Protein AF-A0A0N8JUS1-F1 (afdb_monomer_lite)

Radius of gyration: 25.91 Å; chains: 1; bounding box: 77×48×60 Å

Foldseek 3Di:
DDDDDPQDPPVCLVVRLVVLVVCLCCVQVVLVVCCVVVCVVVVVVCVPDDDPVVVVLVVLVVVLSVVLSVLCCQLRVQLSVLVSVLSVQSVCVVVVDDDPCNVVSVVSNVVSVVSNVCNVVVVVVSVQSSDPVNVVVVVVVVVVVVVVVVVVVVV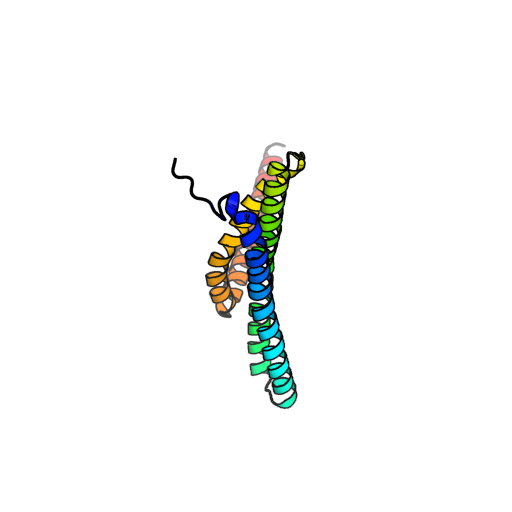VVVVVVVVVVVVVD

Structure (mmCIF, N/CA/C/O backbone):
data_AF-A0A0N8JUS1-F1
#
_entry.id   AF-A0A0N8JUS1-F1
#
loop_
_atom_site.group_PDB
_atom_site.id
_atom_site.type_symbol
_atom_site.label_atom_id
_atom_site.label_alt_id
_atom_site.label_comp_id
_atom_site.label_asym_id
_atom_site.label_entity_id
_atom_site.label_seq_id
_atom_site.pdbx_PDB_ins_code
_atom_site.Cartn_x
_atom_site.Cartn_y
_atom_site.Cartn_z
_atom_site.occupancy
_atom_site.B_iso_or_equiv
_atom_site.auth_seq_id
_atom_site.auth_comp_id
_atom_site.auth_asym_id
_atom_site.auth_atom_id
_atom_site.pdbx_PDB_model_num
ATOM 1 N N . SER A 1 1 ? 24.599 20.399 -17.934 1.00 40.94 1 SER A N 1
ATOM 2 C CA . SER A 1 1 ? 23.151 20.120 -17.954 1.00 40.94 1 SER A CA 1
ATOM 3 C C . SER A 1 1 ? 22.846 19.268 -16.737 1.00 40.94 1 SER A C 1
ATOM 5 O O . SER A 1 1 ? 23.145 18.080 -16.754 1.00 40.94 1 SER A O 1
ATOM 7 N N . GLU A 1 2 ? 22.403 19.874 -15.635 1.00 52.78 2 GLU A N 1
ATOM 8 C CA . GLU A 1 2 ? 22.214 19.158 -14.365 1.00 52.78 2 GLU A CA 1
ATOM 9 C C . GLU A 1 2 ? 20.830 18.508 -14.346 1.00 52.78 2 GLU A C 1
ATOM 11 O O . GLU A 1 2 ? 19.826 19.119 -13.996 1.00 52.78 2 GLU A O 1
ATOM 16 N N . SER A 1 3 ? 20.758 17.266 -14.821 1.00 61.28 3 SER A N 1
ATOM 17 C CA . SER A 1 3 ? 19.529 16.473 -14.762 1.00 61.28 3 SER A CA 1
ATOM 18 C C . SER A 1 3 ? 19.472 15.728 -13.427 1.00 61.28 3 SER A C 1
ATOM 20 O O . SER A 1 3 ? 20.337 14.901 -13.150 1.00 61.28 3 SER A O 1
ATOM 22 N N . CYS A 1 4 ? 18.453 15.998 -12.605 1.00 68.44 4 CYS A N 1
ATOM 23 C CA . CYS A 1 4 ? 18.196 15.243 -11.377 1.00 68.44 4 CYS A CA 1
ATOM 24 C C . CYS A 1 4 ? 17.535 13.901 -11.726 1.00 68.44 4 CYS A C 1
ATOM 26 O O . CYS A 1 4 ? 16.411 13.855 -12.233 1.00 68.44 4 CYS A O 1
ATOM 28 N N . PHE A 1 5 ? 18.248 12.800 -11.495 1.00 63.94 5 PHE A N 1
ATOM 29 C CA . PHE A 1 5 ? 17.742 11.458 -11.761 1.00 63.94 5 PHE A CA 1
ATOM 30 C C . PHE A 1 5 ? 17.042 10.887 -10.522 1.00 63.94 5 PHE A C 1
ATOM 32 O O . PHE A 1 5 ? 17.677 10.630 -9.508 1.00 63.94 5 PHE A O 1
ATOM 39 N N . ASP A 1 6 ? 15.747 10.584 -10.643 1.00 61.88 6 ASP A N 1
ATOM 40 C CA . ASP A 1 6 ? 14.908 9.977 -9.587 1.00 61.88 6 ASP A CA 1
ATOM 41 C C . ASP A 1 6 ? 15.334 8.554 -9.166 1.00 61.88 6 ASP A C 1
ATOM 43 O O . ASP A 1 6 ? 14.774 7.950 -8.253 1.00 61.88 6 ASP A O 1
ATOM 47 N N . THR A 1 7 ? 16.241 7.920 -9.908 1.00 63.00 7 THR A N 1
ATOM 48 C CA . THR A 1 7 ? 16.639 6.525 -9.676 1.00 63.00 7 THR A CA 1
ATOM 49 C C . THR A 1 7 ? 18.146 6.394 -9.822 1.00 63.00 7 THR A C 1
ATOM 51 O O . THR A 1 7 ? 18.870 6.539 -8.848 1.00 63.00 7 THR A O 1
ATOM 54 N N . THR A 1 8 ? 18.647 6.153 -11.028 1.00 59.38 8 THR A N 1
ATOM 55 C CA . THR A 1 8 ? 20.082 6.116 -11.299 1.00 59.38 8 THR A CA 1
ATOM 56 C C . THR A 1 8 ? 20.328 6.356 -12.789 1.00 59.38 8 THR A C 1
ATOM 58 O O . THR A 1 8 ? 19.400 6.238 -13.600 1.00 59.38 8 THR A O 1
ATOM 61 N N . GLY A 1 9 ? 21.557 6.734 -13.146 1.00 62.84 9 GLY A N 1
ATOM 62 C CA . GLY A 1 9 ? 21.998 6.828 -14.537 1.00 62.84 9 GLY A CA 1
ATOM 63 C C . GLY A 1 9 ? 21.956 5.461 -15.227 1.00 62.84 9 GLY A C 1
ATOM 64 O O . GLY A 1 9 ? 21.962 4.417 -14.577 1.00 62.84 9 GLY A O 1
ATOM 65 N N . ASN A 1 10 ? 21.898 5.451 -16.559 1.00 62.91 10 ASN A N 1
ATOM 66 C CA . ASN A 1 10 ? 21.701 4.212 -17.318 1.00 62.91 10 ASN A CA 1
ATOM 67 C C . ASN A 1 10 ? 22.826 3.174 -17.125 1.00 62.91 10 ASN A C 1
ATOM 69 O O . ASN A 1 10 ? 22.575 1.983 -17.278 1.00 62.91 10 ASN A O 1
ATOM 73 N N . GLU A 1 11 ? 24.026 3.604 -16.734 1.00 63.88 11 GLU A N 1
ATOM 74 C CA . GLU A 1 11 ? 25.181 2.724 -16.514 1.00 63.88 11 GLU A CA 1
ATOM 75 C C . GLU A 1 11 ? 25.058 1.844 -15.259 1.00 63.88 11 GLU A C 1
ATOM 77 O O . GLU A 1 11 ? 25.559 0.723 -15.237 1.00 63.88 11 GLU A O 1
ATOM 82 N N . SER A 1 12 ? 24.317 2.288 -14.238 1.00 62.81 12 SER A N 1
ATOM 83 C CA . SER A 1 12 ? 24.225 1.595 -12.938 1.00 62.81 12 SER A CA 1
ATOM 84 C C . SER A 1 12 ? 22.897 0.856 -12.733 1.00 62.81 12 SER A C 1
ATOM 86 O O . SER A 1 12 ? 22.634 0.291 -11.668 1.00 62.81 12 SER A O 1
ATOM 88 N N . LEU A 1 13 ? 22.043 0.843 -13.760 1.00 66.75 13 LEU A N 1
ATOM 89 C CA . LEU A 1 13 ? 20.666 0.351 -13.697 1.00 66.75 13 LEU A CA 1
ATOM 90 C C . LEU A 1 13 ? 20.582 -1.134 -13.295 1.00 66.75 13 LEU A C 1
ATOM 92 O O . LEU A 1 13 ? 19.733 -1.513 -12.487 1.00 66.75 13 LEU A O 1
ATOM 96 N N . ARG A 1 14 ? 21.484 -1.972 -13.832 1.00 62.44 14 ARG A N 1
ATOM 97 C CA . ARG A 1 14 ? 21.512 -3.428 -13.587 1.00 62.44 14 ARG A CA 1
ATOM 98 C C . ARG A 1 14 ? 21.869 -3.786 -12.142 1.00 62.44 14 ARG A C 1
ATOM 100 O O . ARG A 1 14 ? 21.295 -4.727 -11.606 1.00 62.44 14 ARG A O 1
ATOM 107 N N . ASN A 1 15 ? 22.741 -3.009 -11.501 1.00 70.81 15 ASN A N 1
ATOM 108 C CA . ASN A 1 15 ? 23.144 -3.234 -10.108 1.00 70.81 15 ASN A CA 1
ATOM 109 C C . ASN A 1 15 ? 22.113 -2.690 -9.108 1.00 70.81 15 ASN A C 1
ATOM 111 O O . ASN A 1 15 ? 21.990 -3.198 -7.997 1.00 70.81 15 ASN A O 1
ATOM 115 N N . TYR A 1 16 ? 21.330 -1.685 -9.507 1.00 68.38 16 TYR A N 1
ATOM 116 C CA . TYR A 1 16 ? 20.314 -1.066 -8.655 1.00 68.38 16 TYR A CA 1
ATOM 117 C C . TYR A 1 16 ? 18.988 -1.854 -8.609 1.00 68.38 16 TYR A C 1
ATOM 119 O O . TYR A 1 16 ? 18.249 -1.789 -7.626 1.00 68.38 16 TYR A O 1
ATOM 127 N N . LEU A 1 17 ? 18.689 -2.637 -9.651 1.00 67.25 17 LEU A N 1
ATOM 128 C CA . LEU A 1 17 ? 17.500 -3.495 -9.739 1.00 67.25 17 LEU A CA 1
ATOM 129 C C . LEU A 1 17 ? 17.349 -4.492 -8.567 1.00 67.25 17 LEU A C 1
ATOM 131 O O . LEU A 1 17 ? 16.302 -4.461 -7.914 1.00 67.25 17 LEU A O 1
ATOM 135 N N . PRO A 1 18 ? 18.351 -5.336 -8.234 1.00 68.94 18 PRO A N 1
ATOM 136 C CA . PRO A 1 18 ? 18.231 -6.287 -7.126 1.00 68.94 18 PRO A CA 1
ATOM 137 C C . PRO A 1 18 ? 18.064 -5.588 -5.771 1.00 68.94 18 PRO A C 1
ATOM 139 O O . PRO A 1 18 ? 17.284 -6.042 -4.937 1.00 68.94 18 PRO A O 1
ATOM 142 N N . TYR A 1 19 ? 18.714 -4.437 -5.578 1.00 69.88 19 TYR A N 1
ATOM 143 C CA . TYR A 1 19 ? 18.554 -3.613 -4.381 1.00 69.88 19 TYR A CA 1
ATOM 144 C C . TYR A 1 19 ? 17.134 -3.041 -4.256 1.00 69.88 19 TYR A C 1
ATOM 146 O O . TYR A 1 19 ? 16.517 -3.125 -3.196 1.00 69.88 19 TYR A O 1
ATOM 154 N N . SER A 1 20 ? 16.575 -2.516 -5.353 1.00 69.12 20 SER A N 1
ATOM 155 C CA . SER A 1 20 ? 15.202 -1.998 -5.385 1.00 69.12 20 SER A CA 1
ATOM 156 C C . SER A 1 20 ? 14.169 -3.090 -5.096 1.00 69.12 20 SER A C 1
ATOM 158 O O . SER A 1 20 ? 13.170 -2.830 -4.424 1.00 69.12 20 SER A O 1
ATOM 160 N N . ILE A 1 21 ? 14.388 -4.307 -5.595 1.00 68.81 21 ILE A N 1
ATOM 161 C CA . ILE A 1 21 ? 13.516 -5.455 -5.328 1.00 68.81 21 ILE A CA 1
ATOM 162 C C . ILE A 1 21 ? 13.629 -5.866 -3.858 1.00 68.81 21 ILE A C 1
ATOM 164 O O . ILE A 1 21 ? 12.609 -5.967 -3.177 1.00 68.81 21 ILE A O 1
ATOM 168 N N . GLY A 1 22 ? 14.855 -6.016 -3.346 1.00 71.44 22 GLY A N 1
ATOM 169 C CA . GLY A 1 22 ? 15.107 -6.363 -1.948 1.00 71.44 22 GLY A CA 1
ATOM 170 C C . GLY A 1 22 ? 14.433 -5.394 -0.978 1.00 71.44 22 GLY A C 1
ATOM 171 O O . GLY A 1 22 ? 13.713 -5.831 -0.085 1.00 71.44 22 GLY A O 1
ATOM 172 N N . TRP A 1 23 ? 14.574 -4.087 -1.216 1.00 70.50 23 TRP A N 1
ATOM 173 C CA . TRP A 1 23 ? 13.949 -3.038 -0.404 1.00 70.50 23 TRP A CA 1
ATOM 174 C C . TRP A 1 23 ? 12.412 -3.080 -0.448 1.00 70.50 23 TRP A C 1
ATOM 176 O O . TRP A 1 23 ? 11.750 -2.834 0.560 1.00 70.50 23 TRP A O 1
ATOM 186 N N . SER A 1 24 ? 11.826 -3.432 -1.599 1.00 67.56 24 SER A N 1
ATOM 187 C CA . SER A 1 24 ? 10.367 -3.581 -1.742 1.00 67.56 24 SER A CA 1
ATOM 188 C C . SER A 1 24 ? 9.834 -4.718 -0.867 1.00 67.56 24 SER A C 1
ATOM 190 O O . SER A 1 24 ? 8.813 -4.572 -0.195 1.00 67.56 24 SER A O 1
ATOM 192 N N . PHE A 1 25 ? 10.540 -5.851 -0.860 1.00 67.94 25 PHE A N 1
ATOM 193 C CA . PHE A 1 25 ? 10.153 -7.028 -0.088 1.00 67.94 25 PHE A CA 1
ATOM 194 C C . PHE A 1 25 ? 10.366 -6.834 1.411 1.00 67.94 25 PHE A C 1
ATOM 196 O O . PHE A 1 25 ? 9.485 -7.181 2.196 1.00 67.94 25 PHE A O 1
ATOM 203 N N . THR A 1 26 ? 11.487 -6.244 1.830 1.00 67.19 26 THR A N 1
ATOM 204 C CA . THR A 1 26 ? 11.747 -5.979 3.253 1.00 67.19 26 THR A CA 1
ATOM 205 C C . THR A 1 26 ? 10.832 -4.891 3.810 1.00 67.19 26 THR A C 1
ATOM 207 O O . THR A 1 26 ? 10.317 -5.048 4.916 1.00 67.19 26 THR A O 1
ATOM 210 N N . GLY A 1 27 ? 10.546 -3.844 3.030 1.00 67.25 27 GLY A N 1
ATOM 211 C CA . GLY A 1 27 ? 9.659 -2.749 3.430 1.00 67.25 27 GLY A CA 1
ATOM 212 C C . GLY A 1 27 ? 8.199 -3.160 3.643 1.00 67.25 27 GLY A C 1
ATOM 213 O O . GLY A 1 27 ? 7.496 -2.507 4.408 1.00 67.25 27 GLY A O 1
ATOM 214 N N . PHE A 1 28 ? 7.742 -4.246 3.013 1.00 69.75 28 PHE A N 1
ATOM 215 C CA . PHE A 1 28 ? 6.371 -4.747 3.159 1.00 69.75 28 PHE A CA 1
ATOM 216 C C . PHE A 1 28 ? 6.272 -6.010 4.020 1.00 69.75 28 PHE A C 1
ATOM 218 O O . PHE A 1 28 ? 5.381 -6.125 4.861 1.00 69.75 28 PHE A O 1
ATOM 225 N N . GLY A 1 29 ? 7.205 -6.946 3.843 1.00 73.19 29 GLY A N 1
ATOM 226 C CA . GLY A 1 29 ? 7.196 -8.233 4.529 1.00 73.19 29 GLY A CA 1
ATOM 227 C C . GLY A 1 29 ? 7.447 -8.111 6.029 1.00 73.19 29 GLY A C 1
ATOM 228 O O . GLY A 1 29 ? 6.731 -8.725 6.817 1.00 73.19 29 GLY A O 1
ATOM 229 N N . ILE A 1 30 ? 8.411 -7.282 6.445 1.00 74.12 30 ILE A N 1
ATOM 230 C CA . ILE A 1 30 ? 8.774 -7.145 7.864 1.00 74.12 30 ILE A CA 1
ATOM 231 C C . ILE A 1 30 ? 7.610 -6.556 8.685 1.00 74.12 30 ILE A C 1
ATOM 233 O O . ILE A 1 30 ? 7.229 -7.179 9.680 1.00 74.12 30 ILE A O 1
ATOM 237 N N . PRO A 1 31 ? 6.971 -5.435 8.282 1.00 73.75 31 PRO A N 1
ATOM 238 C CA . PRO A 1 31 ? 5.807 -4.916 9.000 1.00 73.75 31 PRO A CA 1
ATOM 239 C C . PRO A 1 31 ? 4.648 -5.918 9.085 1.00 73.75 31 PRO A C 1
ATOM 241 O O . PRO A 1 31 ? 4.022 -6.039 10.135 1.00 73.75 31 PRO A 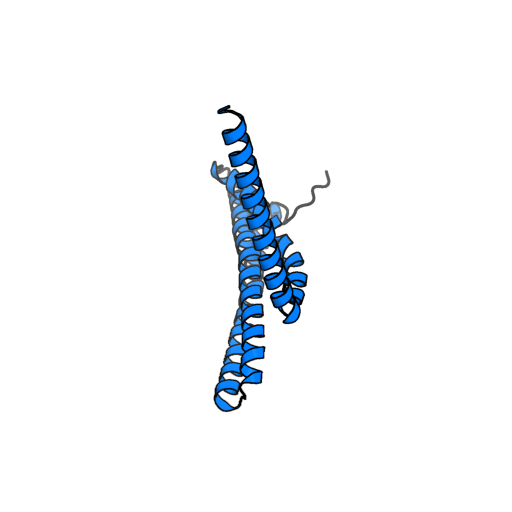O 1
ATOM 244 N N . LEU A 1 32 ? 4.384 -6.676 8.015 1.00 73.50 32 LEU A N 1
ATOM 245 C CA . LEU A 1 32 ? 3.330 -7.696 7.990 1.00 73.50 32 LEU A CA 1
ATOM 246 C C . LEU A 1 32 ? 3.589 -8.833 8.979 1.00 73.50 32 LEU A C 1
ATOM 248 O O . LEU A 1 32 ? 2.692 -9.202 9.738 1.00 73.50 32 LEU A O 1
ATOM 252 N N . LEU A 1 33 ? 4.810 -9.368 8.997 1.00 80.12 33 LEU A N 1
ATOM 253 C CA . LEU A 1 33 ? 5.186 -10.456 9.899 1.00 80.12 33 LEU A CA 1
ATOM 254 C C . LEU A 1 33 ? 5.121 -10.021 11.364 1.00 80.12 33 LEU A C 1
ATOM 256 O O . LEU A 1 33 ? 4.576 -10.752 12.191 1.00 80.12 33 LEU A O 1
ATOM 260 N N . ILE A 1 34 ? 5.597 -8.811 11.677 1.00 82.00 34 ILE A N 1
ATOM 261 C CA . ILE A 1 34 ? 5.494 -8.232 13.023 1.00 82.00 34 ILE A CA 1
ATOM 262 C C . ILE A 1 34 ? 4.025 -8.123 13.442 1.00 82.00 34 ILE A C 1
ATOM 264 O O . ILE A 1 34 ? 3.676 -8.502 14.559 1.00 82.00 34 ILE A O 1
ATOM 268 N N . ILE A 1 35 ? 3.147 -7.653 12.548 1.00 78.81 35 ILE A N 1
ATOM 269 C CA . ILE A 1 35 ? 1.711 -7.532 12.829 1.00 78.81 35 ILE A CA 1
ATOM 270 C C . ILE A 1 35 ? 1.100 -8.901 13.110 1.00 78.81 35 ILE A C 1
ATOM 272 O O . ILE A 1 35 ? 0.433 -9.049 14.130 1.00 78.81 35 ILE A O 1
ATOM 276 N N . ILE A 1 36 ? 1.338 -9.899 12.254 1.00 81.50 36 ILE A N 1
ATOM 277 C CA . ILE A 1 36 ? 0.796 -11.254 12.424 1.00 81.50 36 ILE A CA 1
ATOM 278 C C . ILE A 1 36 ? 1.271 -11.861 13.746 1.00 81.50 36 ILE A C 1
ATOM 280 O O . ILE A 1 36 ? 0.455 -12.383 14.505 1.00 81.50 36 ILE A O 1
ATOM 284 N N . PHE A 1 37 ? 2.566 -11.754 14.053 1.00 83.94 37 PHE A N 1
ATOM 285 C CA . PHE A 1 37 ? 3.150 -12.339 15.256 1.00 83.94 37 PHE A CA 1
ATOM 286 C C . PHE A 1 37 ? 2.640 -11.663 16.533 1.00 83.94 37 PHE A C 1
ATOM 288 O O . PHE A 1 37 ? 2.102 -12.332 17.420 1.00 83.94 37 PHE A O 1
ATOM 295 N N . CYS A 1 38 ? 2.721 -10.330 16.604 1.00 80.62 38 CYS A N 1
ATOM 296 C CA . CYS A 1 38 ? 2.183 -9.572 17.731 1.00 80.62 38 CYS A CA 1
ATOM 297 C C . CYS A 1 38 ? 0.685 -9.837 17.910 1.00 80.62 38 CYS A C 1
ATOM 299 O O . CYS A 1 38 ? 0.221 -10.014 19.035 1.00 80.62 38 CYS A O 1
ATOM 301 N N . TYR A 1 39 ? -0.094 -9.923 16.829 1.00 74.88 39 TYR A N 1
ATOM 302 C CA . TYR A 1 39 ? -1.524 -10.187 16.953 1.00 74.88 39 TYR A CA 1
ATOM 303 C C . TYR A 1 39 ? -1.868 -11.615 17.334 1.00 74.88 39 TYR A C 1
ATOM 305 O O . TYR A 1 39 ? -2.781 -11.785 18.143 1.00 74.88 39 TYR A O 1
ATOM 313 N N . GLY A 1 40 ? -1.151 -12.608 16.808 1.00 80.88 40 GLY A N 1
ATOM 314 C CA . GLY A 1 40 ? -1.299 -14.005 17.204 1.00 80.88 40 GLY A CA 1
ATOM 315 C C . GLY A 1 40 ? -1.063 -14.161 18.702 1.00 80.88 40 GLY A C 1
ATOM 316 O O . GLY A 1 40 ? -1.926 -14.669 19.418 1.00 80.88 40 GLY A O 1
ATO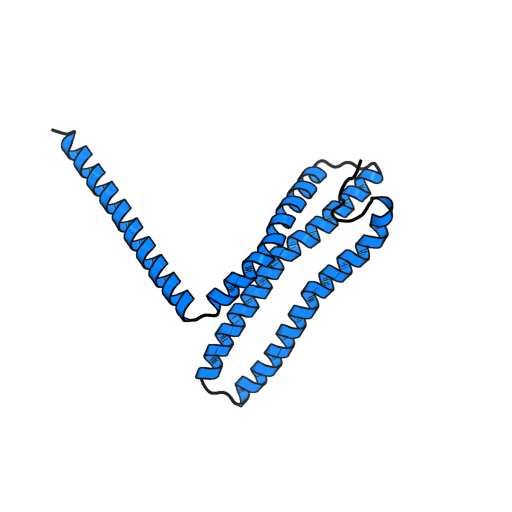M 317 N N . HIS A 1 41 ? 0.032 -13.585 19.202 1.00 81.12 41 HIS A N 1
ATOM 318 C CA . HIS A 1 41 ? 0.354 -13.604 20.624 1.00 81.12 41 HIS A CA 1
ATOM 319 C C . HIS A 1 41 ? -0.745 -12.949 21.473 1.00 81.12 41 HIS A C 1
ATOM 321 O O . HIS A 1 41 ? -1.268 -13.545 22.416 1.00 81.12 41 HIS A O 1
ATOM 327 N N . VAL A 1 42 ? -1.186 -11.740 21.113 1.00 75.62 42 VAL A N 1
ATOM 328 C CA . VAL A 1 42 ? -2.208 -11.060 21.918 1.00 75.62 42 VAL A CA 1
ATOM 329 C C . VAL A 1 42 ? -3.594 -11.704 21.727 1.00 75.62 42 VAL A C 1
ATOM 331 O O . VAL A 1 42 ? -4.465 -11.506 22.569 1.00 75.62 42 VAL A O 1
ATOM 334 N N . ALA A 1 43 ? -3.879 -12.419 20.633 1.00 74.50 43 ALA A N 1
ATOM 335 C CA . ALA A 1 43 ? -5.128 -13.173 20.465 1.00 74.50 43 ALA A CA 1
ATOM 336 C C . ALA A 1 43 ? -5.193 -14.350 21.448 1.00 74.50 43 ALA A C 1
ATOM 338 O O . ALA A 1 43 ? -6.208 -14.514 22.123 1.00 74.50 43 ALA A O 1
ATOM 339 N N . VAL A 1 44 ? -4.084 -15.078 21.603 1.00 81.44 44 VAL A N 1
ATOM 340 C CA . VAL A 1 44 ? -3.932 -16.166 22.582 1.00 81.44 44 VAL A CA 1
ATOM 341 C C . VAL A 1 44 ? -4.089 -15.650 24.017 1.00 81.44 44 VAL A C 1
ATOM 343 O O . VAL A 1 44 ? -4.849 -16.214 24.806 1.00 81.44 44 VAL A O 1
ATOM 346 N N . VAL A 1 45 ? -3.454 -14.523 24.352 1.00 78.25 45 VAL A N 1
ATOM 347 C CA . VAL A 1 45 ? -3.578 -13.897 25.685 1.00 78.25 45 VAL A CA 1
ATOM 348 C C . VAL A 1 45 ? -5.009 -13.411 25.962 1.00 78.25 45 VAL A C 1
ATOM 350 O O . VAL A 1 45 ? -5.516 -13.529 27.077 1.00 78.25 45 VAL A O 1
ATOM 353 N N . LEU A 1 46 ? -5.699 -12.881 24.948 1.00 71.88 46 LEU A N 1
ATOM 354 C CA . LEU A 1 46 ? -7.067 -12.380 25.103 1.00 71.88 46 LEU A CA 1
ATOM 355 C C . LEU A 1 46 ? -8.083 -13.519 25.260 1.00 71.88 46 LEU A C 1
ATOM 357 O O . LEU A 1 46 ? -9.000 -13.396 26.068 1.00 71.88 46 LEU A O 1
ATOM 361 N N . ALA A 1 47 ? -7.902 -14.615 24.515 1.00 72.94 47 ALA A N 1
ATOM 362 C CA . ALA A 1 47 ? -8.728 -15.817 24.614 1.00 72.94 47 ALA A CA 1
ATOM 363 C C . ALA A 1 47 ? -8.637 -16.473 25.998 1.00 72.94 47 ALA A C 1
ATOM 365 O O . ALA A 1 47 ? -9.581 -17.124 26.432 1.00 72.94 47 ALA A O 1
ATOM 366 N N . THR A 1 48 ? -7.521 -16.271 26.697 1.00 75.62 48 THR A N 1
ATOM 367 C CA . THR A 1 48 ? -7.272 -16.890 27.999 1.00 75.62 48 THR A CA 1
ATOM 368 C C . THR A 1 48 ? -7.591 -15.982 29.188 1.00 75.62 48 THR A C 1
ATOM 370 O O . THR A 1 48 ? -7.891 -16.518 30.251 1.00 75.62 48 THR A O 1
ATOM 373 N N . ARG A 1 49 ? -7.522 -14.637 29.076 1.00 69.81 49 ARG A N 1
ATOM 374 C CA . ARG A 1 49 ? -7.496 -13.768 30.282 1.00 69.81 49 ARG A CA 1
ATOM 375 C C . ARG A 1 49 ? -8.272 -12.437 30.272 1.00 69.81 49 ARG A C 1
ATOM 377 O O . ARG A 1 49 ? -8.207 -11.729 31.275 1.00 69.81 49 ARG A O 1
ATOM 384 N N . ALA A 1 50 ? -8.980 -12.027 29.214 1.00 67.31 50 ALA A N 1
ATOM 385 C CA . ALA A 1 50 ? -9.380 -10.610 29.090 1.00 67.31 50 ALA A CA 1
ATOM 386 C C . ALA A 1 50 ? -10.876 -10.257 29.246 1.00 67.31 50 ALA A C 1
ATOM 388 O O . ALA A 1 50 ? -11.763 -10.937 28.737 1.00 67.31 50 ALA A O 1
ATOM 389 N N . LYS A 1 51 ? -11.133 -9.095 29.875 1.00 68.88 51 LYS A N 1
ATOM 390 C CA . LYS A 1 51 ? -12.455 -8.449 30.041 1.00 68.88 51 LYS A CA 1
ATOM 391 C C . LYS A 1 51 ? -12.948 -7.759 28.754 1.00 68.88 51 LYS A C 1
ATOM 393 O O . LYS A 1 51 ? -12.155 -7.340 27.909 1.00 68.88 51 LYS A O 1
ATOM 398 N N . ALA A 1 52 ? -14.266 -7.564 28.639 1.00 68.81 52 ALA A N 1
ATOM 399 C CA . ALA A 1 52 ? -14.939 -7.032 27.444 1.00 68.81 52 ALA A CA 1
ATOM 400 C C . ALA A 1 52 ? -14.437 -5.649 26.963 1.00 68.81 52 ALA A C 1
ATOM 402 O O . ALA A 1 52 ? -14.349 -5.418 25.757 1.00 68.81 52 ALA A O 1
ATOM 403 N N . SER A 1 53 ? -14.041 -4.747 27.867 1.00 69.06 53 SER A N 1
ATOM 404 C CA . SER A 1 53 ? -13.524 -3.411 27.515 1.00 69.06 53 SER A CA 1
ATOM 405 C C . SER A 1 53 ? -12.167 -3.456 26.795 1.00 69.06 53 SER A C 1
ATOM 407 O O . SER A 1 53 ? -11.957 -2.731 25.822 1.00 69.06 53 SER A O 1
ATOM 409 N N . ALA A 1 54 ? -11.275 -4.370 27.195 1.00 71.31 54 ALA A N 1
ATOM 410 C CA . ALA A 1 54 ? -9.991 -4.598 26.527 1.00 71.31 54 ALA A CA 1
ATOM 411 C C . ALA A 1 54 ? -10.172 -5.176 25.111 1.00 71.31 54 ALA A C 1
ATOM 413 O O . ALA A 1 54 ? -9.375 -4.901 24.213 1.00 71.31 54 ALA A O 1
ATOM 414 N N . ARG A 1 55 ? -11.252 -5.937 24.881 1.00 71.00 55 ARG A N 1
ATOM 415 C CA . ARG A 1 55 ? -11.600 -6.483 23.560 1.00 71.00 55 ARG A CA 1
ATOM 416 C C . ARG A 1 55 ? -11.975 -5.379 22.567 1.00 71.00 55 ARG A C 1
ATOM 418 O O . ARG A 1 55 ? -11.533 -5.433 21.420 1.00 71.00 55 ARG A O 1
ATOM 425 N N . LEU A 1 56 ? -12.740 -4.375 23.005 1.00 73.50 56 LEU A N 1
ATOM 426 C CA . LEU A 1 56 ? -13.224 -3.289 22.145 1.00 73.50 56 LEU A CA 1
ATOM 427 C C . LEU A 1 56 ? -12.095 -2.345 21.700 1.00 73.50 56 LEU A C 1
ATOM 429 O O . LEU A 1 56 ? -11.951 -2.091 20.504 1.00 73.50 56 LEU A O 1
ATOM 433 N N . LEU A 1 57 ? -11.254 -1.884 22.634 1.00 71.50 57 LEU A N 1
ATOM 434 C CA . LEU A 1 57 ? -10.095 -1.037 22.318 1.00 71.50 57 LEU A CA 1
ATOM 435 C C . LEU A 1 57 ? -9.143 -1.736 21.333 1.00 71.50 57 LEU A C 1
ATOM 437 O O . LEU A 1 57 ? -8.659 -1.135 20.376 1.00 71.50 57 LEU A O 1
ATOM 441 N N . LYS A 1 58 ? -8.942 -3.046 21.501 1.00 69.88 58 LYS A N 1
ATOM 442 C CA . LYS A 1 58 ? -8.071 -3.835 20.629 1.00 69.88 58 LYS A CA 1
ATOM 443 C C . LYS A 1 58 ? -8.655 -4.048 19.228 1.00 69.88 58 LYS A C 1
ATOM 445 O O . LYS A 1 58 ? -7.902 -4.013 18.260 1.00 69.88 58 LYS A O 1
ATOM 450 N N . GLN A 1 59 ? -9.976 -4.214 19.085 1.00 71.88 59 GLN A N 1
ATOM 451 C CA . GLN A 1 59 ? -10.620 -4.236 17.762 1.00 71.88 59 GLN A CA 1
ATOM 452 C C . GLN A 1 59 ? -10.473 -2.902 17.017 1.00 71.88 59 GLN A C 1
ATOM 454 O O . GLN A 1 59 ? -10.340 -2.896 15.793 1.00 71.88 59 GLN A O 1
ATOM 459 N N . ARG A 1 60 ? -10.437 -1.775 17.738 1.00 72.69 60 ARG A N 1
ATOM 460 C CA . ARG A 1 60 ? -10.148 -0.464 17.141 1.00 72.69 60 ARG A CA 1
ATOM 461 C C . ARG A 1 60 ? -8.703 -0.374 16.661 1.00 72.69 60 ARG A C 1
ATOM 463 O O . ARG A 1 60 ? -8.490 -0.065 15.492 1.00 72.69 60 ARG A O 1
ATOM 470 N N . CYS A 1 61 ? -7.733 -0.738 17.500 1.00 73.38 61 CYS A N 1
ATOM 471 C CA . CYS A 1 61 ? -6.326 -0.800 17.092 1.00 73.38 61 CYS A CA 1
ATOM 472 C C . CYS A 1 61 ? -6.119 -1.743 15.894 1.00 73.38 61 CYS A C 1
ATOM 474 O O . CYS A 1 61 ? -5.405 -1.389 14.962 1.00 73.38 61 CYS A O 1
ATOM 476 N N . LEU A 1 62 ? -6.796 -2.898 15.863 1.00 71.62 62 LEU A N 1
ATOM 477 C CA . LEU A 1 62 ? -6.804 -3.823 14.721 1.00 71.62 62 LEU A CA 1
ATOM 478 C C . LEU A 1 62 ? -7.271 -3.144 13.447 1.00 71.62 62 LEU A C 1
ATOM 480 O O . LEU A 1 62 ? -6.603 -3.209 12.421 1.00 71.62 62 LEU A O 1
ATOM 484 N N . LYS A 1 63 ? -8.429 -2.489 13.521 1.00 73.50 63 LYS A N 1
ATOM 485 C CA . LYS A 1 63 ? -9.026 -1.820 12.375 1.00 73.50 63 LYS A CA 1
ATOM 486 C C . LYS A 1 63 ? -8.099 -0.735 11.827 1.00 73.50 63 LYS A C 1
ATOM 488 O O . LYS A 1 63 ? -7.945 -0.648 10.616 1.00 73.50 63 LYS A O 1
ATOM 493 N N . LEU A 1 64 ? -7.444 0.035 12.696 1.00 74.62 64 LEU A N 1
ATOM 494 C CA . LEU A 1 64 ? -6.472 1.056 12.290 1.00 74.62 64 LEU A CA 1
ATOM 495 C C . LEU A 1 64 ? -5.220 0.449 11.654 1.00 74.62 64 LEU A C 1
ATOM 497 O O . LEU A 1 64 ? -4.790 0.926 10.610 1.00 74.62 64 LEU A O 1
ATOM 501 N N . VAL A 1 65 ? -4.667 -0.617 12.234 1.00 76.25 65 VAL A N 1
ATOM 502 C CA . VAL A 1 65 ? -3.488 -1.305 11.686 1.00 76.25 65 VAL A CA 1
ATOM 503 C C . VAL A 1 65 ? -3.802 -1.934 10.328 1.00 76.25 65 VAL A C 1
ATOM 505 O O . VAL A 1 65 ? -3.019 -1.781 9.399 1.00 76.25 65 VAL A O 1
ATOM 508 N N . ILE A 1 66 ? -4.963 -2.575 10.166 1.00 74.19 66 ILE A N 1
ATOM 509 C CA . ILE A 1 66 ? -5.404 -3.123 8.873 1.00 74.19 66 ILE A CA 1
ATOM 510 C C . ILE A 1 66 ? -5.549 -2.001 7.842 1.00 74.19 66 ILE A C 1
ATOM 512 O O . ILE A 1 66 ? -5.054 -2.133 6.726 1.00 74.19 66 ILE A O 1
ATOM 516 N N . ILE A 1 67 ? -6.180 -0.882 8.212 1.00 76.81 67 ILE A N 1
ATOM 517 C CA . ILE A 1 67 ? -6.295 0.290 7.335 1.00 76.81 67 ILE A CA 1
ATOM 518 C C . ILE A 1 67 ? -4.905 0.812 6.948 1.00 76.81 67 ILE A C 1
ATOM 520 O O . ILE A 1 67 ? -4.675 1.079 5.774 1.00 76.81 67 ILE A O 1
ATOM 524 N N . LEU A 1 68 ? -3.967 0.904 7.893 1.00 76.25 68 LEU A N 1
ATOM 525 C CA . LEU A 1 68 ? -2.594 1.337 7.633 1.00 76.25 68 LEU A CA 1
ATOM 526 C C . LEU A 1 68 ? -1.875 0.390 6.666 1.00 76.25 68 LEU A C 1
ATOM 528 O O . LEU A 1 68 ? -1.281 0.860 5.701 1.00 76.25 68 LEU A O 1
ATOM 532 N N . VAL A 1 69 ? -1.959 -0.925 6.877 1.00 78.12 69 VAL A N 1
ATOM 533 C CA . VAL A 1 69 ? -1.346 -1.918 5.981 1.00 78.12 69 VAL A CA 1
ATOM 534 C C . VAL A 1 69 ? -1.951 -1.836 4.585 1.00 78.12 69 VAL A C 1
ATOM 536 O O . VAL A 1 69 ? -1.210 -1.841 3.606 1.00 78.12 69 VAL A O 1
ATOM 539 N N . LEU A 1 70 ? -3.277 -1.724 4.469 1.00 77.44 70 LEU A N 1
ATOM 540 C CA . LEU A 1 70 ? -3.955 -1.601 3.177 1.00 77.44 70 LEU A CA 1
ATOM 541 C C . LEU A 1 70 ? -3.557 -0.313 2.453 1.00 77.44 70 LEU A C 1
ATOM 543 O O . LEU A 1 70 ? -3.233 -0.355 1.272 1.00 77.44 70 LEU A O 1
ATOM 547 N N . LEU A 1 71 ? -3.528 0.820 3.154 1.00 76.62 71 LEU A N 1
ATOM 548 C CA . LEU A 1 71 ? -3.122 2.102 2.579 1.00 76.62 71 LEU A CA 1
ATOM 549 C C . LEU A 1 71 ? -1.648 2.098 2.176 1.00 76.62 71 LEU A C 1
ATOM 551 O O . LEU A 1 71 ? -1.312 2.526 1.075 1.00 76.62 71 LEU A O 1
ATOM 555 N N . PHE A 1 72 ? -0.773 1.555 3.023 1.00 74.81 72 PHE A N 1
ATOM 556 C CA . PHE A 1 72 ? 0.634 1.370 2.695 1.00 74.81 72 PHE A CA 1
ATOM 557 C C . PHE A 1 72 ? 0.785 0.487 1.453 1.00 74.81 72 PHE A C 1
ATOM 559 O O . PHE A 1 72 ? 1.474 0.877 0.521 1.00 74.81 72 PHE A O 1
ATOM 566 N N . SER A 1 73 ? 0.060 -0.633 1.381 1.00 78.50 73 SER A N 1
ATOM 567 C CA . SER A 1 73 ? 0.038 -1.531 0.217 1.00 78.50 73 SER A CA 1
ATOM 568 C C . SER A 1 73 ? -0.392 -0.805 -1.056 1.00 78.50 73 SER A C 1
ATOM 570 O O . SER A 1 73 ? 0.309 -0.849 -2.061 1.00 78.50 73 SER A O 1
ATOM 572 N N . VAL A 1 74 ? -1.530 -0.108 -1.018 1.00 77.38 74 VAL A N 1
ATOM 573 C CA . VAL A 1 74 ? -2.095 0.588 -2.182 1.00 77.38 74 VAL A CA 1
ATOM 574 C C . VAL A 1 74 ? -1.198 1.738 -2.638 1.00 77.38 74 VAL A C 1
ATOM 576 O O . VAL A 1 74 ? -1.100 1.977 -3.833 1.00 77.38 74 VAL A O 1
ATOM 579 N N . CYS A 1 75 ? -0.499 2.422 -1.733 1.00 76.19 75 CYS A N 1
ATOM 580 C CA . CYS A 1 75 ? 0.431 3.491 -2.101 1.00 76.19 75 CYS A CA 1
ATOM 581 C C . CYS A 1 75 ? 1.793 2.959 -2.580 1.00 76.19 75 CYS A C 1
ATOM 583 O O . CYS A 1 75 ? 2.359 3.490 -3.533 1.00 76.19 75 CYS A O 1
ATOM 585 N N . PHE A 1 76 ? 2.335 1.918 -1.941 1.00 74.31 76 PHE A N 1
ATOM 586 C CA . PHE A 1 76 ? 3.704 1.454 -2.185 1.00 74.31 76 PHE A CA 1
ATOM 587 C C . PHE A 1 76 ? 3.806 0.376 -3.261 1.00 74.31 76 PHE A C 1
ATOM 589 O O . PHE A 1 76 ? 4.773 0.400 -4.025 1.00 74.31 76 PHE A O 1
ATOM 596 N N . ILE A 1 77 ? 2.857 -0.562 -3.348 1.00 77.31 77 ILE A N 1
ATOM 597 C CA . ILE A 1 77 ? 2.930 -1.679 -4.306 1.00 77.31 77 ILE A CA 1
ATOM 598 C C . ILE A 1 77 ? 2.887 -1.168 -5.751 1.00 77.31 77 ILE A C 1
ATOM 600 O O . ILE A 1 77 ? 3.786 -1.526 -6.515 1.00 77.31 77 ILE A O 1
ATOM 604 N N . PRO A 1 78 ? 1.936 -0.296 -6.153 1.00 76.69 78 PRO A N 1
ATOM 605 C CA . PRO A 1 78 ? 1.897 0.205 -7.523 1.00 76.69 78 PRO A CA 1
ATOM 606 C C . PRO A 1 78 ? 3.169 0.966 -7.876 1.00 76.69 78 PRO A C 1
ATOM 608 O O . PRO A 1 78 ? 3.710 0.773 -8.959 1.00 76.69 78 PRO A O 1
ATOM 611 N N . TYR A 1 79 ? 3.688 1.769 -6.942 1.00 79.25 79 TYR A N 1
ATOM 612 C CA . TYR A 1 79 ? 4.930 2.508 -7.133 1.00 79.25 79 TYR A CA 1
ATOM 613 C C . TYR A 1 79 ? 6.119 1.580 -7.391 1.00 79.25 79 TYR A C 1
ATOM 615 O O . TYR A 1 79 ? 6.812 1.740 -8.394 1.00 79.25 79 TYR A O 1
ATOM 623 N N . HIS A 1 80 ? 6.327 0.562 -6.553 1.00 77.94 80 HIS A N 1
ATOM 624 C CA . HIS A 1 80 ? 7.452 -0.358 -6.724 1.00 77.94 80 HIS A CA 1
ATOM 625 C C . HIS A 1 80 ? 7.320 -1.215 -7.988 1.00 77.94 80 HIS A C 1
ATOM 627 O O . HIS A 1 80 ? 8.305 -1.389 -8.709 1.00 77.94 80 HIS A O 1
ATOM 633 N N . VAL A 1 81 ? 6.121 -1.708 -8.314 1.00 80.50 81 VAL A N 1
ATOM 634 C CA . VAL A 1 81 ? 5.884 -2.484 -9.544 1.00 80.50 81 VAL A CA 1
ATOM 635 C C . VAL A 1 81 ? 6.145 -1.627 -10.783 1.00 80.50 81 VAL A C 1
ATOM 637 O O . VAL A 1 81 ? 6.899 -2.031 -11.669 1.00 80.50 81 VAL A O 1
ATOM 640 N N . LEU A 1 82 ? 5.579 -0.420 -10.835 1.00 81.12 82 LEU A N 1
ATOM 641 C CA . LEU A 1 82 ? 5.696 0.465 -11.994 1.00 81.12 82 LEU A CA 1
ATOM 642 C C . LEU A 1 82 ? 7.098 1.059 -12.133 1.00 81.12 82 LEU A C 1
ATOM 644 O O . LEU A 1 82 ? 7.564 1.239 -13.257 1.00 81.12 82 LEU A O 1
ATOM 648 N N . ARG A 1 83 ? 7.812 1.283 -11.024 1.00 79.00 83 ARG A N 1
ATOM 649 C CA . ARG A 1 83 ? 9.233 1.656 -11.028 1.00 79.00 83 ARG A CA 1
ATOM 650 C C . ARG A 1 83 ? 10.082 0.572 -11.683 1.00 79.00 83 ARG A C 1
ATOM 652 O O . ARG A 1 83 ? 10.844 0.885 -12.593 1.00 79.00 83 ARG A O 1
ATOM 659 N N . ASN A 1 84 ? 9.924 -0.690 -11.273 1.00 77.06 84 ASN A N 1
ATOM 660 C CA . ASN A 1 84 ? 10.650 -1.817 -11.871 1.00 77.06 84 ASN A CA 1
ATOM 661 C C . ASN A 1 84 ? 10.288 -2.003 -13.350 1.00 77.06 84 ASN A C 1
ATOM 663 O O . ASN A 1 84 ? 11.175 -2.205 -14.179 1.00 77.06 84 ASN A O 1
ATOM 667 N N . LEU A 1 85 ? 9.006 -1.866 -13.702 1.00 80.62 85 LEU A N 1
ATOM 668 C CA . LEU A 1 85 ? 8.551 -1.974 -15.086 1.00 80.62 85 LEU A CA 1
ATOM 669 C C . LEU A 1 85 ? 9.134 -0.853 -15.959 1.00 80.62 85 LEU A C 1
ATOM 671 O O . LEU A 1 85 ? 9.637 -1.124 -17.044 1.00 80.62 85 LEU A O 1
ATOM 675 N N . ASN A 1 86 ? 9.150 0.389 -15.469 1.00 82.62 86 ASN A N 1
ATOM 676 C CA . ASN A 1 86 ? 9.777 1.522 -16.150 1.00 82.62 86 ASN A CA 1
ATOM 677 C C . ASN A 1 86 ? 11.305 1.361 -16.282 1.00 82.62 86 ASN A C 1
ATOM 679 O O . ASN A 1 86 ? 11.906 1.797 -17.264 1.00 82.62 86 ASN A O 1
ATOM 683 N N . LEU A 1 87 ? 11.948 0.706 -15.314 1.00 77.12 87 LEU A N 1
ATOM 684 C CA . LEU A 1 87 ? 13.366 0.365 -15.389 1.00 77.12 87 LEU A CA 1
ATOM 685 C C . LEU A 1 87 ? 13.622 -0.703 -16.469 1.00 77.12 87 LEU A C 1
ATOM 687 O O . LEU A 1 87 ? 14.532 -0.554 -17.281 1.00 77.12 87 LEU A O 1
ATOM 691 N N . ALA A 1 88 ? 12.764 -1.723 -16.555 1.00 80.31 88 ALA A N 1
ATOM 692 C CA . ALA A 1 88 ? 12.827 -2.754 -17.590 1.00 80.31 88 ALA A CA 1
ATOM 693 C C . ALA A 1 88 ? 12.569 -2.198 -19.003 1.00 80.31 88 ALA A C 1
ATOM 695 O O . ALA A 1 88 ? 13.278 -2.560 -19.943 1.00 80.31 88 ALA A O 1
ATOM 696 N N . THR A 1 89 ? 11.609 -1.279 -19.174 1.00 83.19 89 THR A N 1
ATOM 697 C CA . THR A 1 89 ? 11.376 -0.626 -20.477 1.00 83.19 89 THR A CA 1
ATOM 698 C C . THR A 1 89 ? 12.560 0.239 -20.900 1.00 83.19 89 THR A C 1
ATOM 700 O O . THR A 1 89 ? 12.885 0.278 -22.087 1.00 83.19 89 THR A O 1
ATOM 703 N N . ARG A 1 90 ? 13.248 0.891 -19.951 1.00 79.88 90 ARG A N 1
ATOM 704 C CA . ARG A 1 90 ? 14.505 1.603 -20.221 1.00 79.88 90 ARG A CA 1
ATOM 705 C C . ARG A 1 90 ? 15.604 0.667 -20.721 1.00 79.88 90 ARG A C 1
ATOM 707 O O . ARG A 1 90 ? 16.227 0.998 -21.723 1.00 79.88 90 ARG A O 1
ATOM 714 N N . ILE A 1 91 ? 15.800 -0.495 -20.091 1.00 80.06 91 ILE A N 1
ATOM 715 C CA . ILE A 1 91 ? 16.781 -1.501 -20.544 1.00 80.06 91 ILE A CA 1
ATOM 716 C C . ILE A 1 91 ? 16.452 -1.969 -21.968 1.00 80.06 91 ILE A C 1
ATOM 718 O O . ILE A 1 91 ? 17.311 -1.933 -22.842 1.00 80.06 91 ILE A O 1
ATOM 722 N N . LEU A 1 92 ? 15.190 -2.319 -22.232 1.00 80.69 92 LEU A N 1
ATOM 723 C CA . LEU A 1 92 ? 14.744 -2.767 -23.557 1.00 80.69 92 LEU A CA 1
ATOM 724 C C . LEU A 1 92 ? 14.937 -1.697 -24.643 1.00 80.69 92 LEU A C 1
ATOM 726 O O . LEU A 1 92 ? 15.322 -2.030 -25.762 1.00 80.69 92 LEU A O 1
ATOM 730 N N . LYS A 1 93 ? 14.720 -0.416 -24.312 1.00 80.44 93 LYS A N 1
ATOM 731 C CA . LYS A 1 93 ? 15.027 0.703 -25.215 1.00 80.44 93 LYS A CA 1
ATOM 732 C C . LYS A 1 93 ? 16.516 0.784 -25.553 1.00 80.44 93 LYS A C 1
ATOM 734 O O . LYS A 1 93 ? 16.839 1.069 -26.701 1.00 80.44 93 LYS A O 1
ATOM 739 N N . MET A 1 94 ? 17.407 0.538 -24.588 1.00 77.56 94 MET A N 1
ATOM 740 C CA . MET A 1 94 ? 18.857 0.519 -24.838 1.00 77.56 94 MET A CA 1
ATOM 741 C C . MET A 1 94 ? 19.285 -0.652 -25.724 1.00 77.56 94 MET A C 1
ATOM 743 O O . MET A 1 94 ? 20.203 -0.510 -26.519 1.00 77.56 94 MET A O 1
ATOM 747 N N . GLU A 1 95 ? 18.575 -1.776 -25.649 1.00 85.25 95 GLU A N 1
ATOM 748 C CA . GLU A 1 95 ? 18.756 -2.934 -26.537 1.00 85.25 95 GLU A CA 1
ATOM 749 C C . GLU A 1 95 ? 18.104 -2.748 -27.927 1.00 85.25 95 GLU A C 1
ATOM 751 O O . GLU A 1 95 ? 17.982 -3.706 -28.689 1.00 85.25 95 GLU A O 1
ATOM 756 N N . GLY A 1 96 ? 17.632 -1.540 -28.264 1.00 80.75 96 GLY A N 1
ATOM 757 C CA . GLY A 1 96 ? 17.031 -1.214 -29.563 1.00 80.75 96 GLY A CA 1
ATOM 758 C C . GLY A 1 96 ? 15.577 -1.668 -29.743 1.00 80.75 96 GLY A C 1
ATOM 759 O O . GLY A 1 96 ? 15.002 -1.496 -30.816 1.00 80.75 96 GLY A O 1
ATOM 760 N N . LYS A 1 97 ? 14.937 -2.227 -28.707 1.00 81.75 97 LYS A N 1
ATOM 761 C CA . LYS A 1 97 ? 13.543 -2.688 -28.765 1.00 81.75 97 LYS A CA 1
ATOM 762 C C . LYS A 1 97 ? 12.609 -1.579 -28.285 1.00 81.75 97 LYS A C 1
ATOM 764 O O . LYS A 1 97 ? 12.513 -1.321 -27.089 1.00 81.75 97 LYS A O 1
ATOM 769 N N . CYS A 1 98 ? 11.855 -0.967 -29.196 1.00 80.69 98 CYS A N 1
ATOM 770 C CA . CYS A 1 98 ? 10.805 0.001 -28.861 1.00 80.69 98 CYS A CA 1
ATOM 771 C C . CYS A 1 98 ? 9.417 -0.631 -29.001 1.00 80.69 98 CYS A C 1
ATOM 773 O O . CYS A 1 98 ? 9.078 -1.162 -30.054 1.00 80.69 98 CYS A O 1
ATOM 775 N N . ARG A 1 99 ? 8.597 -0.557 -27.944 1.00 84.38 99 ARG A N 1
ATOM 776 C CA . ARG A 1 99 ? 7.194 -0.997 -27.977 1.00 84.38 99 ARG A CA 1
ATOM 777 C C . ARG A 1 99 ? 6.242 0.164 -27.674 1.00 84.38 99 ARG A C 1
ATOM 779 O O . ARG A 1 99 ? 6.576 1.000 -26.830 1.00 84.38 99 ARG A O 1
ATOM 786 N N . PRO A 1 100 ? 5.040 0.201 -28.279 1.00 81.00 100 PRO A N 1
ATOM 787 C CA . PRO A 1 100 ? 4.096 1.312 -28.108 1.00 81.00 100 PRO A CA 1
ATOM 788 C C . PRO A 1 100 ? 3.623 1.483 -26.654 1.00 81.00 100 PRO A C 1
ATOM 790 O O . PRO A 1 100 ? 3.399 2.597 -26.194 1.00 81.00 100 PRO A O 1
ATOM 793 N N . HIS A 1 101 ? 3.563 0.396 -25.880 1.00 81.69 101 HIS A N 1
ATOM 794 C CA . HIS A 1 101 ? 3.112 0.400 -24.479 1.00 81.69 101 HIS A CA 1
ATOM 795 C C . HIS A 1 101 ? 4.101 1.062 -23.498 1.00 81.69 101 HIS A C 1
ATOM 797 O O . HIS A 1 101 ? 3.757 1.295 -22.340 1.00 81.69 101 HIS A O 1
ATOM 803 N N . PHE A 1 102 ? 5.329 1.389 -23.920 1.00 83.75 102 PHE A N 1
ATOM 804 C CA . PHE A 1 102 ? 6.336 1.984 -23.030 1.00 83.75 102 PHE A CA 1
ATOM 805 C C . PHE A 1 102 ? 5.941 3.379 -22.529 1.00 83.75 102 PHE A C 1
ATOM 807 O O . PHE A 1 102 ? 6.269 3.729 -21.395 1.00 83.75 102 PHE A O 1
ATOM 814 N N . GLY A 1 103 ? 5.210 4.155 -23.338 1.00 81.25 103 GLY A N 1
ATOM 815 C CA . GLY A 1 103 ? 4.676 5.455 -22.919 1.00 81.25 103 GLY A CA 1
ATOM 816 C C . GLY A 1 103 ? 3.656 5.321 -21.785 1.00 81.25 103 GLY A C 1
ATOM 817 O O . GLY A 1 103 ? 3.730 6.044 -20.794 1.00 81.25 103 GLY A O 1
ATOM 818 N N . SER A 1 104 ? 2.764 4.332 -21.878 1.00 84.25 104 SER A N 1
ATOM 819 C CA . SER A 1 104 ? 1.767 4.041 -20.841 1.00 84.25 104 SER A CA 1
ATOM 820 C C . SER A 1 104 ? 2.411 3.593 -19.528 1.00 84.25 104 SER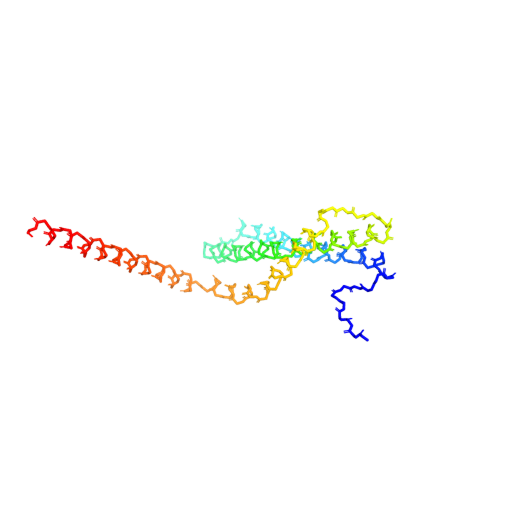 A C 1
ATOM 822 O O . SER A 1 104 ? 1.973 4.017 -18.463 1.00 84.25 104 SER A O 1
ATOM 824 N N . VAL A 1 105 ? 3.484 2.794 -19.587 1.00 83.44 105 VAL A N 1
ATOM 825 C CA . VAL A 1 105 ? 4.255 2.387 -18.396 1.00 83.44 105 VAL A CA 1
ATOM 826 C C . VAL A 1 105 ? 4.892 3.595 -17.705 1.00 83.44 105 VAL A C 1
ATOM 828 O O . VAL A 1 105 ? 4.833 3.700 -16.481 1.00 83.44 105 VAL A O 1
ATOM 831 N N . TYR A 1 106 ? 5.460 4.529 -18.473 1.00 81.50 106 TYR A N 1
ATOM 832 C CA . TYR A 1 106 ? 6.036 5.758 -17.924 1.00 81.50 106 TYR A CA 1
ATOM 833 C C . TYR A 1 106 ? 4.973 6.646 -17.259 1.00 81.50 106 TYR A C 1
ATOM 835 O O . TYR A 1 106 ? 5.179 7.130 -16.144 1.00 81.50 106 TYR A O 1
ATOM 843 N N . LEU A 1 107 ? 3.818 6.820 -17.911 1.00 84.88 107 LEU A N 1
ATOM 844 C CA . LEU A 1 107 ? 2.701 7.585 -17.357 1.00 84.88 107 LEU A CA 1
ATOM 845 C C . LEU A 1 107 ? 2.171 6.949 -16.066 1.00 84.88 107 LEU A C 1
ATOM 847 O O . LEU A 1 107 ? 2.005 7.637 -15.061 1.00 84.88 107 LEU A O 1
ATOM 851 N N . ALA A 1 108 ? 1.966 5.630 -16.064 1.00 83.62 108 ALA A N 1
ATOM 852 C CA . ALA A 1 108 ? 1.538 4.896 -14.880 1.00 83.62 108 ALA A CA 1
ATOM 853 C C . ALA A 1 108 ? 2.553 5.042 -13.735 1.00 83.62 108 ALA A C 1
ATOM 855 O O . ALA A 1 108 ? 2.163 5.301 -12.597 1.00 83.62 108 ALA A O 1
ATOM 856 N N . HIS A 1 109 ? 3.855 4.967 -14.030 1.00 82.25 109 HIS A N 1
ATOM 857 C CA . HIS A 1 109 ? 4.898 5.223 -13.040 1.00 82.25 109 HIS A CA 1
ATOM 858 C C . HIS A 1 109 ? 4.799 6.640 -12.449 1.00 82.25 109 HIS A C 1
ATOM 860 O O . HIS A 1 109 ? 4.844 6.781 -11.228 1.00 82.25 109 HIS A O 1
ATOM 866 N N . GLN A 1 110 ? 4.569 7.682 -13.254 1.00 82.69 110 GLN A N 1
ATOM 867 C CA . GLN A 1 110 ? 4.358 9.038 -12.726 1.00 82.69 110 GLN A CA 1
ATOM 868 C C . GLN A 1 110 ? 3.128 9.141 -11.815 1.00 82.69 110 GLN A C 1
ATOM 870 O O . GLN A 1 110 ? 3.214 9.706 -10.727 1.00 82.69 110 GLN A O 1
ATOM 875 N N . VAL A 1 111 ? 2.003 8.535 -12.200 1.00 84.69 111 VAL A N 1
ATOM 876 C CA . VAL A 1 111 ? 0.801 8.492 -11.350 1.00 84.69 111 VAL A CA 1
ATOM 877 C C . VAL A 1 111 ? 1.095 7.775 -10.029 1.00 84.69 111 VAL A C 1
ATOM 879 O O . VAL A 1 111 ? 0.712 8.244 -8.957 1.00 84.69 111 VAL A O 1
ATOM 882 N N . SER A 1 112 ? 1.841 6.672 -10.080 1.00 82.56 112 SER A N 1
ATOM 883 C CA . SER A 1 112 ? 2.209 5.904 -8.890 1.00 82.56 112 SER A CA 1
ATOM 884 C C . SER A 1 112 ? 3.102 6.677 -7.914 1.00 82.56 112 SER A C 1
ATOM 886 O O . SER A 1 112 ? 2.997 6.473 -6.708 1.00 82.56 112 SER A O 1
ATOM 888 N N . ARG A 1 113 ? 3.912 7.627 -8.404 1.00 80.88 113 ARG A N 1
ATOM 889 C CA . ARG A 1 113 ? 4.689 8.547 -7.555 1.00 80.88 113 ARG A CA 1
ATOM 890 C C . ARG A 1 113 ? 3.785 9.484 -6.757 1.00 80.88 113 ARG A C 1
ATOM 892 O O . ARG A 1 113 ? 4.024 9.694 -5.571 1.00 80.88 113 ARG A O 1
ATOM 899 N N . GLY A 1 114 ? 2.721 9.997 -7.377 1.00 82.75 114 GLY A N 1
ATOM 900 C CA . GLY A 1 114 ? 1.694 10.776 -6.674 1.00 82.75 114 GLY A CA 1
ATOM 901 C C . GLY A 1 114 ? 0.911 9.938 -5.655 1.00 82.75 114 GLY A C 1
ATOM 902 O O . GLY A 1 114 ? 0.585 10.401 -4.564 1.00 82.75 114 GLY A O 1
ATOM 903 N N . LEU A 1 115 ? 0.662 8.663 -5.957 1.00 82.31 115 LEU A N 1
ATOM 904 C CA . LEU A 1 115 ? 0.059 7.742 -4.989 1.00 82.31 115 LEU A CA 1
ATOM 905 C C . LEU A 1 115 ? 0.975 7.498 -3.782 1.00 82.31 115 LEU A C 1
ATOM 907 O O . LEU A 1 115 ? 0.508 7.495 -2.644 1.00 82.31 115 LEU A O 1
ATOM 911 N N . ALA A 1 116 ? 2.277 7.334 -4.020 1.00 81.31 116 ALA A N 1
ATOM 912 C CA . ALA A 1 116 ? 3.264 7.153 -2.963 1.00 81.31 116 ALA A CA 1
ATOM 913 C C . ALA A 1 116 ? 3.362 8.385 -2.047 1.00 81.31 116 ALA A C 1
ATOM 915 O O . ALA A 1 116 ? 3.448 8.221 -0.832 1.00 81.31 116 ALA A O 1
ATOM 916 N N . SER A 1 117 ? 3.266 9.610 -2.579 1.00 80.62 117 SER A N 1
ATOM 917 C CA . SER A 1 117 ? 3.307 10.833 -1.755 1.00 80.62 117 SER A CA 1
ATOM 918 C C . SER A 1 117 ? 2.106 10.970 -0.812 1.00 80.62 117 SER A C 1
ATOM 920 O O . SER A 1 117 ? 2.224 11.550 0.269 1.00 80.62 117 SER A O 1
ATOM 922 N N . THR A 1 118 ? 0.971 10.354 -1.157 1.00 78.00 118 THR A N 1
ATOM 923 C CA . THR A 1 118 ? -0.215 10.301 -0.287 1.00 78.00 118 THR A CA 1
ATOM 924 C C . THR A 1 118 ? 0.065 9.541 1.017 1.00 78.00 118 THR A C 1
ATOM 926 O O . THR A 1 118 ? -0.583 9.808 2.028 1.00 78.00 118 THR A O 1
ATOM 929 N N . ASN A 1 119 ? 1.080 8.665 1.053 1.00 78.75 119 ASN A N 1
ATOM 930 C CA . ASN A 1 119 ? 1.514 7.985 2.276 1.00 78.75 119 ASN A CA 1
ATOM 931 C C . ASN A 1 119 ? 1.821 8.961 3.424 1.00 78.75 119 ASN A C 1
ATOM 933 O O . ASN A 1 119 ? 1.407 8.722 4.556 1.00 78.75 119 ASN A O 1
ATOM 937 N N . SER A 1 120 ? 2.444 10.103 3.133 1.00 78.12 120 SER A N 1
ATOM 938 C CA . SER A 1 120 ? 2.736 11.117 4.151 1.00 78.12 120 SER A CA 1
ATOM 939 C C . SER A 1 120 ? 1.469 11.783 4.703 1.00 78.12 120 SER A C 1
ATOM 941 O O . SER A 1 120 ? 1.415 12.113 5.888 1.00 78.12 120 SER A O 1
ATOM 943 N N . ALA A 1 121 ? 0.429 11.934 3.874 1.00 74.31 121 ALA A N 1
ATOM 944 C CA . ALA A 1 121 ? -0.866 12.504 4.260 1.00 74.31 121 ALA A CA 1
ATOM 945 C C . ALA A 1 121 ? -1.753 11.520 5.049 1.00 74.31 121 ALA A C 1
ATOM 947 O O . ALA A 1 121 ? -2.678 11.932 5.750 1.00 74.31 121 ALA A O 1
ATOM 948 N N . ILE A 1 122 ? -1.459 10.220 4.973 1.00 73.00 122 ILE A N 1
ATOM 949 C CA . ILE A 1 122 ? -2.164 9.176 5.725 1.00 73.00 122 ILE A CA 1
ATOM 950 C C . ILE A 1 122 ? -1.818 9.234 7.221 1.00 73.00 122 ILE A C 1
ATOM 952 O O . ILE A 1 122 ? -2.670 8.907 8.049 1.00 73.00 122 ILE A O 1
ATOM 956 N N . ASN A 1 123 ? -0.627 9.720 7.589 1.00 75.31 123 ASN A N 1
ATOM 957 C CA . ASN A 1 123 ? -0.199 9.793 8.989 1.00 75.31 123 ASN A CA 1
ATOM 958 C C . ASN A 1 123 ? -1.176 10.629 9.852 1.00 75.31 123 ASN A C 1
ATOM 960 O O . ASN A 1 123 ? -1.743 10.062 10.787 1.00 75.31 123 ASN A O 1
ATOM 964 N N . PRO A 1 124 ? -1.504 11.901 9.524 1.00 75.00 124 PRO A N 1
ATOM 965 C CA . PRO A 1 124 ? -2.531 12.670 10.241 1.00 75.00 124 PRO A CA 1
ATOM 966 C C . PRO A 1 124 ? -3.918 12.017 10.257 1.00 75.00 124 PRO A C 1
ATOM 968 O O . PRO A 1 124 ? -4.627 12.085 11.261 1.00 75.00 124 PRO A O 1
ATOM 971 N N . LEU A 1 125 ? -4.316 11.367 9.158 1.00 71.06 125 LEU A N 1
ATOM 972 C CA . LEU A 1 125 ? -5.633 10.742 9.038 1.00 71.06 125 LEU A CA 1
ATOM 973 C C . LEU A 1 125 ? -5.815 9.608 10.056 1.00 71.06 125 LEU A C 1
ATOM 975 O O . LEU A 1 125 ? -6.899 9.446 10.613 1.00 71.06 125 LEU A O 1
ATOM 979 N N . ILE A 1 126 ? -4.753 8.854 10.336 1.00 71.81 126 ILE A N 1
ATOM 980 C CA . ILE A 1 126 ? -4.770 7.772 11.325 1.00 71.81 126 ILE A CA 1
ATOM 981 C C . ILE A 1 126 ? -4.923 8.322 12.742 1.00 71.81 126 ILE A C 1
ATOM 983 O O . ILE A 1 126 ? -5.725 7.785 13.505 1.00 71.81 126 ILE A O 1
ATOM 987 N N . TYR A 1 127 ? -4.221 9.405 13.088 1.00 72.81 127 TYR A N 1
ATOM 988 C CA . TYR A 1 127 ? -4.380 10.051 14.397 1.00 72.81 127 TYR A CA 1
ATOM 989 C C . TYR A 1 127 ? -5.806 10.559 14.608 1.00 72.81 127 TYR A C 1
ATOM 991 O O . TYR A 1 127 ? -6.371 10.411 15.691 1.00 72.81 127 TYR A O 1
ATOM 999 N N . LEU A 1 128 ? -6.418 11.101 13.555 1.00 69.81 128 LEU A N 1
ATOM 1000 C CA . LEU A 1 128 ? -7.808 11.538 13.591 1.00 69.81 128 LEU A CA 1
ATOM 1001 C C . LEU A 1 128 ? -8.772 10.351 13.724 1.00 69.81 128 LEU A C 1
ATOM 1003 O O . LEU A 1 128 ? -9.667 10.385 14.560 1.00 69.81 128 LEU A O 1
ATOM 1007 N N . LEU A 1 129 ? -8.585 9.276 12.954 1.00 67.19 129 LEU A N 1
ATOM 1008 C CA . LEU A 1 129 ? -9.449 8.087 12.996 1.00 67.19 129 LEU A CA 1
ATOM 1009 C C . LEU A 1 129 ? -9.290 7.251 14.273 1.00 67.19 129 LEU A C 1
ATOM 1011 O O . LEU A 1 129 ? -10.226 6.547 14.649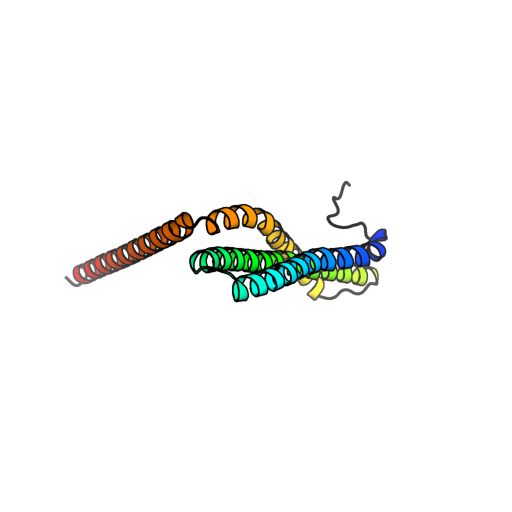 1.00 67.19 129 LEU A O 1
ATOM 1015 N N . GLY A 1 130 ? -8.129 7.316 14.926 1.00 66.69 130 GLY A N 1
ATOM 1016 C CA . GLY A 1 130 ? -7.881 6.674 16.214 1.00 66.69 130 GLY A CA 1
ATOM 1017 C C . GLY A 1 130 ? -8.524 7.388 17.400 1.00 66.69 130 GLY A C 1
ATOM 1018 O O . GLY A 1 130 ? -8.630 6.795 18.470 1.00 66.69 130 GLY A O 1
ATOM 1019 N N . ASN A 1 131 ? -8.997 8.623 17.214 1.00 69.81 131 ASN A N 1
ATOM 1020 C CA . ASN A 1 131 ? -9.754 9.342 18.225 1.00 69.81 131 ASN A CA 1
ATOM 1021 C C . ASN A 1 131 ? -11.252 9.024 18.095 1.00 69.81 131 ASN A C 1
ATOM 1023 O O . ASN A 1 131 ? -11.907 9.414 17.123 1.00 69.81 131 ASN A O 1
ATOM 1027 N N . ASP A 1 132 ? -11.814 8.353 19.100 1.00 61.91 132 ASP A N 1
ATOM 1028 C CA . ASP A 1 132 ? -13.218 7.921 19.121 1.00 61.91 132 ASP A CA 1
ATOM 1029 C C . ASP A 1 132 ? -14.206 9.079 18.886 1.00 61.91 132 ASP A C 1
ATOM 1031 O O . ASP A 1 132 ? -15.216 8.915 18.194 1.00 61.91 132 ASP A O 1
ATOM 1035 N N . GLY A 1 133 ? -13.870 10.281 19.367 1.00 63.66 133 GLY A N 1
ATOM 1036 C CA . GLY A 1 133 ? -14.698 11.475 19.189 1.00 63.66 133 GLY A CA 1
ATOM 1037 C C . GLY A 1 133 ? -14.699 12.036 17.762 1.00 63.66 133 GLY A C 1
ATOM 1038 O O . GLY A 1 133 ? -15.654 12.702 17.362 1.00 63.66 133 GLY A O 1
ATOM 1039 N N . PHE A 1 134 ? -13.669 11.773 16.955 1.00 65.38 134 PHE A N 1
ATOM 1040 C CA . PHE A 1 134 ? -13.592 12.303 15.591 1.00 65.38 134 PHE A CA 1
ATOM 1041 C C . PHE A 1 134 ? -14.504 11.534 14.634 1.00 65.38 134 PHE A C 1
ATOM 1043 O O . PHE A 1 134 ? -15.217 12.139 13.836 1.00 65.38 134 PHE A O 1
ATOM 1050 N N . ALA A 1 135 ? -14.555 10.206 14.753 1.00 65.75 135 ALA A N 1
ATOM 1051 C CA . ALA A 1 135 ? -15.435 9.383 13.929 1.00 65.75 135 ALA A CA 1
ATOM 1052 C C . ALA A 1 135 ? -16.921 9.703 14.179 1.00 65.75 135 ALA A C 1
ATOM 1054 O O . ALA A 1 135 ? -17.712 9.733 13.233 1.00 65.75 135 ALA A O 1
ATOM 1055 N N . GLU A 1 136 ? -17.303 9.986 15.428 1.00 69.69 136 GLU A N 1
ATOM 1056 C CA . GLU A 1 136 ? -18.649 10.463 15.771 1.00 69.69 136 GLU A CA 1
ATOM 1057 C C . GLU A 1 136 ? -18.935 11.851 15.204 1.00 69.69 136 GLU A C 1
ATOM 1059 O O . GLU A 1 136 ? -19.965 12.041 14.555 1.00 69.69 136 GLU A O 1
ATOM 1064 N N . ARG A 1 137 ? -17.997 12.797 15.344 1.00 71.38 137 ARG A N 1
ATOM 1065 C CA . ARG A 1 137 ? -18.120 14.141 14.758 1.00 71.38 137 ARG A CA 1
ATOM 1066 C C . ARG A 1 137 ? -18.229 14.093 13.234 1.00 71.38 137 ARG A C 1
ATOM 1068 O O . ARG A 1 137 ? -19.080 14.772 12.671 1.00 71.38 137 ARG A O 1
ATOM 1075 N N . CYS A 1 138 ? -17.458 13.248 12.552 1.00 71.69 138 CYS A N 1
ATOM 1076 C CA . CYS A 1 138 ? -17.560 13.054 11.104 1.00 71.69 138 CYS A CA 1
ATOM 1077 C C . CYS A 1 138 ? -18.886 12.416 10.683 1.00 71.69 138 CYS A C 1
ATOM 1079 O O . CYS A 1 138 ? -19.445 12.810 9.660 1.00 71.69 138 CYS A O 1
ATOM 1081 N N . ARG A 1 139 ? -19.413 11.448 11.448 1.00 72.44 139 ARG A N 1
ATOM 1082 C CA . ARG A 1 139 ? -20.751 10.885 11.198 1.00 72.44 139 ARG A CA 1
ATOM 1083 C C . ARG A 1 139 ? -21.834 11.948 11.369 1.00 72.44 139 ARG A C 1
ATOM 1085 O O . ARG A 1 139 ? -22.688 12.065 10.495 1.00 72.44 139 ARG A O 1
ATOM 1092 N N . ALA A 1 140 ? -21.750 12.763 12.419 1.00 78.50 140 ALA A N 1
ATOM 1093 C CA . ALA A 1 140 ? -22.668 13.874 12.657 1.00 78.50 140 ALA A CA 1
ATOM 1094 C C . ALA A 1 140 ? -22.588 14.939 11.547 1.00 78.50 140 ALA A C 1
ATOM 1096 O O . ALA A 1 140 ? -23.617 15.384 11.044 1.00 78.50 140 ALA A O 1
ATOM 1097 N N . LEU A 1 141 ? -21.379 15.299 11.103 1.00 77.94 141 LEU A N 1
ATOM 1098 C CA . LEU A 1 141 ? -21.162 16.232 9.994 1.00 77.94 141 LEU A CA 1
ATOM 1099 C C . LEU A 1 141 ? -21.675 15.674 8.663 1.00 77.94 141 LEU A C 1
ATOM 1101 O O . LEU A 1 141 ? -22.336 16.395 7.927 1.00 77.94 141 LEU A O 1
ATOM 1105 N N . ARG A 1 142 ? -21.448 14.388 8.363 1.00 78.25 142 ARG A N 1
ATOM 1106 C CA . ARG A 1 142 ? -22.010 13.734 7.167 1.00 78.25 142 ARG A CA 1
ATOM 1107 C C . ARG A 1 142 ? -23.531 13.658 7.204 1.00 78.25 142 ARG A C 1
ATOM 1109 O O . ARG A 1 142 ? -24.157 13.853 6.167 1.00 78.25 142 ARG A O 1
ATOM 1116 N N . ALA A 1 143 ? -24.122 13.372 8.362 1.00 81.31 143 ALA A N 1
ATOM 1117 C CA . ALA A 1 143 ? -25.572 13.366 8.532 1.00 81.31 143 ALA A CA 1
ATOM 1118 C C . ALA A 1 143 ? -26.156 14.771 8.314 1.00 81.31 143 ALA A C 1
ATOM 1120 O O . ALA A 1 143 ? -27.119 14.919 7.566 1.00 81.31 143 ALA A O 1
ATOM 1121 N N . ARG A 1 144 ? -25.516 15.809 8.873 1.00 79.19 144 ARG A N 1
ATOM 1122 C CA . ARG A 1 144 ? -25.878 17.216 8.637 1.00 79.19 144 ARG A CA 1
ATOM 1123 C C . ARG A 1 144 ? -25.714 17.624 7.174 1.00 79.19 144 ARG A C 1
ATOM 1125 O O . ARG A 1 144 ? -26.621 18.228 6.623 1.00 79.19 144 ARG A O 1
ATOM 1132 N N . ALA A 1 145 ? -24.610 17.254 6.527 1.00 75.75 145 ALA A N 1
ATOM 1133 C CA . ALA A 1 145 ? -24.370 17.555 5.118 1.00 75.75 145 ALA A CA 1
ATOM 1134 C C . ALA A 1 145 ? -25.396 16.871 4.203 1.00 75.75 145 ALA A C 1
ATOM 1136 O O . ALA A 1 145 ? -25.920 17.512 3.296 1.00 75.75 145 ALA A O 1
ATOM 1137 N N . ARG A 1 146 ? -25.747 15.604 4.476 1.00 77.19 146 ARG A N 1
ATOM 1138 C CA . ARG A 1 146 ? -26.842 14.915 3.776 1.00 77.19 146 ARG A CA 1
ATOM 1139 C C . ARG A 1 146 ? -28.173 15.625 3.984 1.00 77.19 146 ARG A C 1
ATOM 1141 O O . ARG A 1 146 ? -28.838 15.908 3.002 1.00 77.19 146 ARG A O 1
ATOM 1148 N N . ALA A 1 147 ? -28.527 15.963 5.223 1.00 78.31 147 ALA A N 1
ATOM 1149 C CA . ALA A 1 147 ? -29.772 16.671 5.516 1.00 78.31 147 ALA A CA 1
ATOM 1150 C C . ALA A 1 147 ? -29.841 18.047 4.828 1.00 78.31 147 ALA A C 1
ATOM 1152 O O . ALA A 1 147 ? -30.880 18.403 4.276 1.00 78.31 147 ALA A O 1
ATOM 1153 N N . SER A 1 148 ? -28.735 18.799 4.799 1.00 76.44 148 SER A N 1
ATOM 1154 C CA . SER A 1 148 ? -28.652 20.072 4.074 1.00 76.44 148 SER A CA 1
ATOM 1155 C C . SER A 1 148 ? -28.778 19.887 2.563 1.00 76.44 148 SER A C 1
ATOM 1157 O O . SER A 1 148 ? -29.475 20.664 1.919 1.00 76.44 148 SER A O 1
ATOM 1159 N N . PHE A 1 149 ? -28.165 18.849 1.991 1.00 72.62 149 PHE A N 1
ATOM 1160 C CA . PHE A 1 149 ? -28.271 18.561 0.560 1.00 72.62 149 PHE A CA 1
ATOM 1161 C C . PHE A 1 149 ? -29.684 18.104 0.163 1.00 72.62 149 PHE A C 1
ATOM 1163 O O . PHE A 1 149 ? -30.217 18.550 -0.851 1.00 72.62 149 PHE A O 1
ATOM 1170 N N . SER A 1 150 ? -30.335 17.287 0.997 1.00 70.31 150 SER A N 1
ATOM 1171 C CA . SER A 1 150 ? -31.742 16.895 0.836 1.00 70.31 150 SER A CA 1
ATOM 1172 C C . SER A 1 150 ? -32.694 18.090 0.955 1.00 70.31 150 SER A C 1
ATOM 1174 O O . SER A 1 150 ? -33.672 18.174 0.220 1.00 70.31 150 SER A O 1
ATOM 1176 N N . ARG A 1 151 ? -32.401 19.054 1.840 1.00 65.50 151 ARG A N 1
ATOM 1177 C CA . ARG A 1 151 ? -33.160 20.311 1.926 1.00 65.50 151 ARG A CA 1
ATOM 1178 C C . ARG A 1 151 ? -32.937 21.207 0.713 1.00 65.50 151 ARG A C 1
ATOM 1180 O O . ARG A 1 151 ? -33.907 21.759 0.218 1.00 65.50 151 ARG A O 1
ATOM 1187 N N . LEU A 1 152 ? -31.705 21.340 0.216 1.00 66.94 152 LEU A N 1
ATOM 1188 C CA . LEU A 1 152 ? -31.434 22.134 -0.988 1.00 66.94 152 LEU A CA 1
ATOM 1189 C C . LEU A 1 152 ? -32.130 21.548 -2.217 1.00 66.94 152 LEU A C 1
ATOM 1191 O O . LEU A 1 152 ? -32.767 22.284 -2.956 1.00 66.94 152 LEU A O 1
ATOM 1195 N N . THR A 1 153 ? -32.045 20.233 -2.415 1.00 64.94 153 THR A N 1
ATOM 1196 C CA . THR A 1 153 ? -32.744 19.552 -3.516 1.00 64.94 153 THR A CA 1
ATOM 1197 C C . THR A 1 153 ? -34.261 19.677 -3.379 1.00 64.94 153 THR A C 1
ATOM 1199 O O . THR A 1 153 ? -34.918 20.004 -4.358 1.00 64.94 153 THR A O 1
ATOM 1202 N N . GLY A 1 154 ? -34.814 19.542 -2.169 1.00 62.78 154 GLY A N 1
ATOM 1203 C CA . GLY A 1 154 ? -36.234 19.797 -1.911 1.00 62.78 154 GLY A CA 1
ATOM 1204 C C . GLY A 1 154 ? -36.665 21.240 -2.201 1.00 62.78 154 GLY A C 1
ATOM 1205 O O . GLY A 1 154 ? -37.694 21.445 -2.831 1.00 62.78 154 GLY A O 1
ATOM 1206 N N . VAL A 1 155 ? -35.867 22.239 -1.808 1.00 63.28 155 VAL A N 1
ATOM 1207 C CA . VAL A 1 155 ? -36.136 23.666 -2.080 1.00 63.28 155 VAL A CA 1
ATOM 1208 C C . VAL A 1 155 ? -36.027 23.991 -3.571 1.00 63.28 155 VAL A C 1
ATOM 1210 O O . VAL A 1 155 ? -36.838 24.757 -4.082 1.00 63.28 155 VAL A O 1
ATOM 1213 N N . VAL A 1 156 ? -35.060 23.404 -4.282 1.00 64.81 156 VAL A N 1
ATOM 1214 C CA . VAL A 1 156 ? -34.914 23.567 -5.738 1.00 64.81 156 VAL A CA 1
ATOM 1215 C C . VAL A 1 156 ? -36.102 22.945 -6.474 1.00 64.81 156 VAL A C 1
ATOM 1217 O O . VAL A 1 156 ? -36.649 23.583 -7.365 1.00 64.81 156 VAL A O 1
ATOM 1220 N N . VAL A 1 157 ? -36.553 21.754 -6.065 1.00 65.69 157 VAL A N 1
ATOM 1221 C CA . VAL A 1 157 ? -37.743 21.102 -6.638 1.00 65.69 157 VAL A CA 1
ATOM 1222 C C . VAL A 1 157 ? -39.012 21.910 -6.354 1.00 65.69 157 VAL A C 1
ATOM 1224 O O . VAL A 1 157 ? -39.808 22.111 -7.264 1.00 65.69 157 VAL A O 1
ATOM 1227 N N . TYR A 1 158 ? -39.182 22.437 -5.136 1.00 55.62 158 TYR A N 1
ATOM 1228 C CA . TYR A 1 158 ? -40.333 23.284 -4.795 1.00 55.62 158 TYR A CA 1
ATOM 1229 C C . TYR A 1 158 ? -40.360 24.578 -5.614 1.00 55.62 158 TYR A C 1
ATOM 1231 O O . TYR A 1 158 ? -41.401 24.962 -6.136 1.00 55.62 158 TYR A O 1
ATOM 1239 N N . ARG A 1 159 ? -39.203 25.236 -5.764 1.00 57.91 159 ARG A N 1
ATOM 1240 C CA . ARG A 1 159 ? -39.076 26.460 -6.562 1.00 57.91 159 ARG A CA 1
ATOM 1241 C C . ARG A 1 159 ? -39.373 26.198 -8.042 1.00 57.91 159 ARG A C 1
ATOM 1243 O O . ARG A 1 159 ? -40.071 26.993 -8.655 1.00 57.91 159 ARG A O 1
ATOM 1250 N N . HIS A 1 160 ? -38.911 25.069 -8.577 1.00 59.09 160 HIS A N 1
ATOM 1251 C CA . HIS A 1 160 ? -39.174 24.676 -9.961 1.00 59.09 160 HIS A CA 1
ATOM 1252 C C . HIS A 1 160 ? -40.646 24.290 -10.195 1.00 59.09 160 HIS A C 1
ATOM 1254 O O . HIS A 1 160 ? -41.186 24.580 -11.255 1.00 59.09 160 HIS A O 1
ATOM 1260 N N . ALA A 1 161 ? -41.319 23.658 -9.227 1.00 59.12 161 ALA A N 1
ATOM 1261 C CA . ALA A 1 161 ? -42.758 23.387 -9.321 1.00 59.12 161 ALA A CA 1
ATOM 1262 C C . ALA A 1 161 ? -43.575 24.689 -9.325 1.00 59.12 161 ALA A C 1
ATOM 1264 O O . ALA A 1 161 ? -44.501 24.838 -10.115 1.00 59.12 161 ALA A O 1
ATOM 1265 N N . GLN A 1 162 ? -43.177 25.659 -8.498 1.00 59.38 162 GLN A N 1
ATOM 1266 C CA . GLN A 1 162 ? -43.842 26.956 -8.414 1.00 59.38 162 GLN A CA 1
ATOM 1267 C C . GLN A 1 162 ? -43.636 27.816 -9.677 1.00 59.38 162 GLN A C 1
ATOM 1269 O O . GLN A 1 162 ? -44.553 28.528 -10.074 1.00 59.38 162 GLN A O 1
ATOM 1274 N N . GLU A 1 163 ? -42.475 27.734 -10.338 1.00 58.41 163 GLU A N 1
ATOM 1275 C CA . GLU A 1 163 ? -42.245 28.382 -11.643 1.00 58.41 163 GLU A CA 1
ATOM 1276 C C . GLU A 1 163 ? -43.064 27.752 -12.778 1.00 58.41 163 GLU A C 1
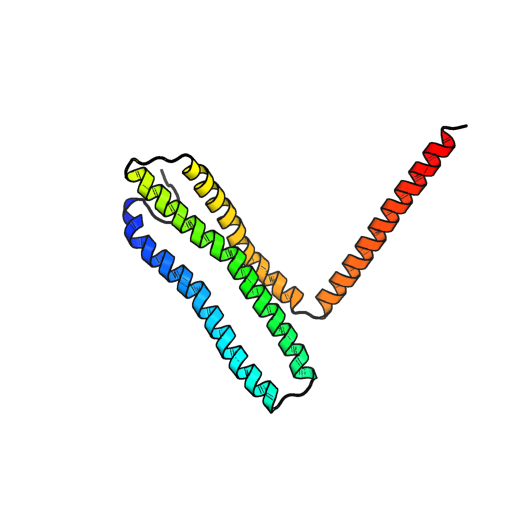ATOM 1278 O O . GLU A 1 163 ? -43.555 28.483 -13.632 1.00 58.41 163 GLU A O 1
ATOM 1283 N N . VAL A 1 164 ? -43.256 26.427 -12.774 1.00 58.06 164 VAL A N 1
ATOM 1284 C CA . VAL A 1 164 ? -44.079 25.737 -13.786 1.00 58.06 164 VAL A CA 1
ATOM 1285 C C . VAL A 1 164 ? -45.560 26.089 -13.619 1.00 58.06 164 VAL A C 1
ATOM 1287 O O . VAL A 1 164 ? -46.204 26.462 -14.590 1.00 58.06 164 VAL A O 1
ATOM 1290 N N . GLU A 1 165 ? -46.080 26.093 -12.389 1.00 55.91 165 GLU A N 1
ATOM 1291 C CA . GLU A 1 165 ? -47.481 26.463 -12.117 1.00 55.91 165 GLU A CA 1
ATOM 1292 C C . GLU A 1 165 ? -47.779 27.951 -12.396 1.00 55.91 165 GLU A C 1
ATOM 1294 O O . GLU A 1 165 ? -48.916 28.324 -12.661 1.00 55.91 165 GLU A O 1
ATOM 1299 N N . SER A 1 166 ? -46.755 28.811 -12.384 1.00 56.09 166 SER A N 1
ATOM 1300 C CA . SER A 1 166 ? -46.888 30.237 -12.726 1.00 56.09 166 SER A CA 1
ATOM 1301 C C . SER A 1 166 ? -46.813 30.521 -14.234 1.00 56.09 166 SER A C 1
ATOM 1303 O O . SER A 1 166 ? -47.087 31.646 -14.641 1.00 56.09 166 SER A O 1
ATOM 1305 N N . ALA A 1 167 ? -46.400 29.545 -15.050 1.00 56.91 167 ALA A N 1
ATOM 1306 C CA . ALA A 1 167 ? -46.278 29.670 -16.505 1.00 56.91 167 ALA A CA 1
ATOM 1307 C C . ALA A 1 167 ? -47.497 29.116 -17.270 1.00 56.91 167 ALA A C 1
ATOM 1309 O O . ALA A 1 167 ? -47.639 29.394 -18.458 1.00 56.91 167 ALA A O 1
ATOM 1310 N N . ASP A 1 168 ? -48.367 28.365 -16.586 1.00 49.25 168 ASP A N 1
ATOM 1311 C CA . ASP A 1 168 ? -49.631 27.823 -17.109 1.00 49.25 168 ASP A CA 1
ATOM 1312 C C . ASP A 1 168 ? -50.854 28.737 -16.820 1.00 49.25 168 ASP A C 1
ATOM 1314 O O . ASP A 1 168 ? -52.000 28.313 -16.994 1.00 49.25 168 ASP A O 1
ATOM 1318 N N . VAL A 1 169 ? -50.624 29.993 -16.394 1.00 48.97 169 VAL A N 1
ATOM 1319 C CA . VAL A 1 169 ? -51.642 31.054 -16.199 1.00 48.97 169 VAL A CA 1
ATOM 1320 C C . VAL A 1 169 ? -51.535 32.126 -17.278 1.00 48.97 169 VAL A C 1
ATOM 1322 O O . VAL A 1 169 ? -50.406 32.608 -17.520 1.00 48.97 169 VAL A O 1
#

pLDDT: mean 72.72, std 8.27, range [40.94, 85.25]

InterPro domains:
  IPR000276 G protein-coupled receptor, rhodopsin-like [PF00001] (3-127)
  IPR000276 G protein-coupled receptor, rhodopsin-like [PR00237] (20-43)
  IPR000276 G protein-coupled receptor, rhodopsin-like [PR00237] (61-85)
  IPR000276 G protein-coupled receptor, rhodopsin-like [PR00237] (109-135)
  IPR017452 GPCR, rhodopsin-like, 7TM [PS50262] (1-127)
  IPR027294 Neuropeptide S receptor [PTHR24244] (2-153)

Organism: Scleropages formosus (NCBI:txid113540)

Sequence (169 aa):
SESCFDTTGNESLRNYLPYSIGWSFTGFGIPLLIIIFCYGHVAVVLATRAKASARLLKQRCLKLVIILVLLFSVCFIPYHVLRNLNLATRILKMEGKCRPHFGSVYLAHQVSRGLASTNSAINPLIYLLGNDGFAERCRALRARARASFSRLTGVVVYRHAQEVESADV

Secondary structure (DSSP, 8-state):
-----SS--GGGHHHHHHHHHHHHHHHHHHHHHHHHHHHHHHHHHHHHH--HHHHHHHHHHHHHHHHHHHHHHHHHHHHHHHHHHHHHHHHHHHTT---TTHHHHHHHHHHHHHHHHHHHHHHHHHHHHTSHHHHHHHHHHHHHHHHHHHHHHHHHHHHHHHHHHTT--